Protein AF-A0A1W6MJX1-F1 (afdb_monomer_lite)

Structure (mmCIF, N/CA/C/O backbone):
data_AF-A0A1W6MJX1-F1
#
_entry.id   AF-A0A1W6MJX1-F1
#
loop_
_atom_site.group_PDB
_atom_site.id
_atom_site.type_symbol
_atom_site.label_atom_id
_atom_site.label_alt_id
_atom_site.label_comp_id
_atom_site.label_asym_id
_atom_site.label_entity_id
_atom_site.label_seq_id
_atom_site.pdbx_PDB_ins_code
_atom_site.Cartn_x
_atom_site.Cartn_y
_atom_site.Cartn_z
_atom_site.occupancy
_atom_site.B_iso_or_equiv
_atom_site.auth_seq_id
_atom_site.auth_comp_id
_atom_site.auth_asym_id
_atom_site.auth_atom_id
_atom_site.pdbx_PDB_model_num
ATOM 1 N N . MET A 1 1 ? 2.011 -13.996 -2.462 1.00 62.78 1 MET A N 1
ATOM 2 C CA . MET A 1 1 ? 2.898 -13.056 -3.167 1.00 62.78 1 MET A CA 1
ATOM 3 C C . MET A 1 1 ? 3.874 -12.546 -2.144 1.00 62.78 1 MET A C 1
ATOM 5 O O . MET A 1 1 ? 3.426 -12.078 -1.104 1.00 62.78 1 MET A O 1
ATOM 9 N N . GLU A 1 2 ? 5.158 -12.698 -2.418 1.00 81.56 2 GLU A N 1
ATOM 10 C CA . GLU A 1 2 ? 6.217 -12.112 -1.607 1.00 81.56 2 GLU A CA 1
ATOM 11 C C . GLU A 1 2 ? 6.601 -10.784 -2.264 1.00 81.56 2 GLU A C 1
ATOM 13 O O . GLU A 1 2 ? 6.847 -10.743 -3.464 1.00 81.56 2 GLU A O 1
ATO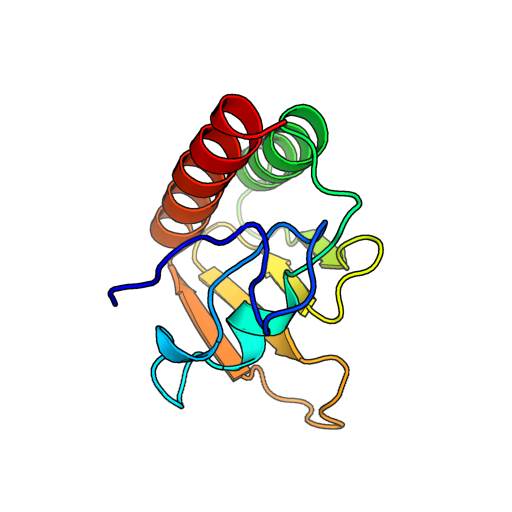M 18 N N . TYR A 1 3 ? 6.576 -9.694 -1.506 1.00 91.56 3 TYR A N 1
ATOM 19 C CA . TYR A 1 3 ? 7.085 -8.389 -1.917 1.00 91.56 3 TYR A CA 1
ATOM 20 C C . TYR A 1 3 ? 8.040 -7.891 -0.833 1.00 91.56 3 TYR A C 1
ATOM 22 O O . TYR A 1 3 ? 7.888 -8.225 0.342 1.00 91.56 3 TYR A O 1
ATOM 30 N N . GLU A 1 4 ? 9.030 -7.091 -1.216 1.00 95.62 4 GLU A N 1
ATOM 31 C CA . GLU A 1 4 ? 10.005 -6.519 -0.285 1.00 95.62 4 GLU A CA 1
ATOM 32 C C . GLU A 1 4 ? 9.836 -4.999 -0.249 1.00 95.62 4 GLU A C 1
ATOM 34 O O . GLU A 1 4 ? 9.918 -4.337 -1.286 1.00 95.62 4 GLU A O 1
ATOM 39 N N . PHE A 1 5 ? 9.622 -4.418 0.932 1.00 96.69 5 PHE A N 1
ATOM 40 C CA . PHE A 1 5 ? 9.643 -2.963 1.071 1.00 96.69 5 PHE A CA 1
ATOM 41 C C . PHE A 1 5 ? 11.069 -2.416 0.988 1.00 96.69 5 PHE A C 1
ATOM 43 O O . PHE A 1 5 ? 12.036 -3.060 1.391 1.00 96.69 5 PHE A O 1
ATOM 50 N N . SER A 1 6 ? 11.216 -1.203 0.461 1.00 95.94 6 SER A N 1
ATOM 51 C CA . SER A 1 6 ? 12.523 -0.593 0.235 1.00 95.94 6 SER A CA 1
ATOM 52 C C . SER A 1 6 ? 12.496 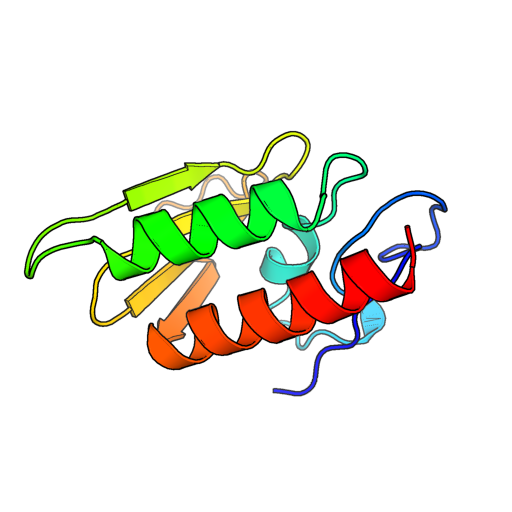0.923 0.422 1.00 95.94 6 SER A C 1
ATOM 54 O O . SER A 1 6 ? 11.502 1.581 0.126 1.00 95.94 6 SER A O 1
ATOM 56 N N . LYS A 1 7 ? 13.636 1.465 0.879 1.00 95.38 7 LYS A N 1
ATOM 57 C CA . LYS A 1 7 ? 13.988 2.902 0.862 1.00 95.38 7 LYS A CA 1
ATOM 58 C C . LYS A 1 7 ? 14.589 3.368 -0.476 1.00 95.38 7 LYS A C 1
ATOM 60 O O . LYS A 1 7 ? 14.999 4.521 -0.623 1.00 95.38 7 LYS A O 1
ATOM 65 N N . LYS A 1 8 ? 14.726 2.419 -1.404 1.00 94.00 8 LYS A N 1
ATOM 66 C CA . LYS A 1 8 ? 15.275 2.569 -2.752 1.00 94.00 8 LYS A CA 1
ATOM 67 C C . LYS A 1 8 ? 14.597 1.600 -3.729 1.00 94.00 8 LYS A C 1
ATOM 69 O O . LYS A 1 8 ? 15.253 0.707 -4.271 1.00 94.00 8 LYS A O 1
ATOM 74 N N . PRO A 1 9 ? 13.272 1.709 -3.923 1.00 89.50 9 PRO A N 1
ATOM 75 C CA . PRO A 1 9 ? 12.474 0.732 -4.659 1.00 89.50 9 PRO A CA 1
ATOM 76 C C . PRO A 1 9 ? 12.947 0.523 -6.109 1.00 89.50 9 PRO A C 1
ATOM 78 O O . PRO A 1 9 ? 12.768 -0.569 -6.638 1.00 89.50 9 PRO A O 1
ATOM 81 N N . TYR A 1 10 ? 13.634 1.509 -6.702 1.00 87.94 10 TYR A N 1
ATOM 82 C CA . TYR A 1 10 ? 14.321 1.406 -8.001 1.00 87.94 10 TYR A CA 1
ATOM 83 C C . TYR A 1 10 ? 15.764 1.937 -7.949 1.00 87.94 10 TYR A C 1
ATOM 85 O O . TYR A 1 10 ? 16.236 2.641 -8.836 1.00 87.94 10 TYR A O 1
ATOM 93 N N . GLY A 1 11 ? 16.461 1.687 -6.837 1.00 84.81 11 GLY A N 1
ATOM 94 C CA . GLY A 1 11 ? 17.843 2.145 -6.641 1.00 84.81 11 GLY A CA 1
ATOM 95 C C . GLY A 1 11 ? 18.005 3.644 -6.357 1.00 84.81 11 GLY A C 1
ATOM 96 O O . GLY A 1 11 ? 19.119 4.077 -6.079 1.00 84.81 11 GLY A O 1
ATOM 97 N N . GLN A 1 12 ? 16.921 4.423 -6.374 1.00 80.19 12 GLN A N 1
ATOM 98 C CA . GLN A 1 12 ? 16.911 5.828 -5.971 1.00 80.19 12 GLN A CA 1
ATOM 99 C C . GLN A 1 12 ? 16.662 5.959 -4.465 1.00 80.19 12 GLN A C 1
ATOM 101 O O . GLN A 1 12 ? 15.606 5.560 -3.981 1.00 80.19 12 GLN A O 1
ATOM 106 N N . ASP A 1 13 ? 17.615 6.541 -3.739 1.00 85.94 13 ASP A N 1
ATOM 107 C CA . ASP A 1 13 ? 17.489 6.779 -2.300 1.00 85.94 13 ASP A CA 1
ATOM 108 C C . ASP A 1 13 ? 16.383 7.795 -1.965 1.00 85.94 13 ASP A C 1
ATOM 110 O O . ASP A 1 13 ? 16.102 8.723 -2.728 1.00 85.94 13 ASP A O 1
ATOM 114 N N . GLY A 1 14 ? 15.791 7.643 -0.777 1.00 85.44 14 GLY A N 1
ATOM 115 C CA . GLY A 1 14 ? 14.815 8.588 -0.224 1.00 85.44 14 GLY A CA 1
ATOM 116 C C . GLY A 1 14 ? 13.368 8.344 -0.658 1.00 85.44 14 GLY A C 1
ATOM 117 O O . GLY A 1 14 ? 12.516 9.195 -0.421 1.00 85.44 14 GLY A O 1
ATOM 118 N N . LEU A 1 15 ? 13.078 7.196 -1.273 1.00 92.62 15 LEU A N 1
ATOM 119 C CA . LEU A 1 15 ? 11.727 6.782 -1.650 1.00 92.62 15 LEU A CA 1
ATOM 120 C C . LEU A 1 15 ? 11.307 5.572 -0.819 1.00 92.62 15 LEU A C 1
ATOM 122 O O . LEU A 1 15 ? 12.009 4.567 -0.808 1.00 92.62 15 LEU A O 1
ATOM 126 N N . PHE A 1 16 ? 10.141 5.626 -0.185 1.00 95.44 16 PHE A N 1
ATOM 127 C CA . PHE A 1 16 ? 9.522 4.443 0.406 1.00 95.44 16 PHE A CA 1
ATOM 128 C C . PHE A 1 16 ? 8.604 3.782 -0.616 1.00 95.44 16 PHE A C 1
ATOM 130 O O . PHE A 1 16 ? 7.843 4.473 -1.288 1.00 95.44 16 PHE A O 1
ATOM 137 N N . GLY A 1 17 ? 8.647 2.458 -0.728 1.00 95.19 17 GLY A N 1
ATOM 138 C CA . GLY A 1 17 ? 7.743 1.702 -1.594 1.00 95.19 17 GLY A CA 1
ATOM 139 C C . GLY A 1 17 ? 8.099 0.224 -1.648 1.00 95.19 17 GLY A C 1
ATOM 140 O O . GLY A 1 17 ? 8.817 -0.280 -0.783 1.00 95.19 17 GLY A O 1
ATOM 141 N N . VAL A 1 18 ? 7.625 -0.461 -2.687 1.00 95.75 18 VAL A N 1
ATOM 142 C CA . VAL A 1 18 ? 7.951 -1.868 -2.950 1.00 95.75 18 VAL A CA 1
ATOM 143 C C . VAL A 1 18 ? 9.133 -1.962 -3.910 1.00 95.75 18 VAL A C 1
ATOM 145 O O . VAL A 1 18 ? 9.203 -1.235 -4.896 1.00 95.75 18 VAL A O 1
ATOM 148 N N . LYS A 1 19 ? 10.088 -2.843 -3.620 1.00 95.12 19 LYS A N 1
ATOM 149 C CA . LYS A 1 19 ? 11.259 -3.104 -4.457 1.00 95.12 19 LYS A CA 1
ATOM 150 C C . LYS A 1 19 ? 10.830 -3.700 -5.794 1.00 95.12 19 LYS A C 1
ATOM 152 O O . LYS A 1 19 ? 10.228 -4.771 -5.817 1.00 95.12 19 LYS A O 1
ATOM 157 N N . TYR A 1 20 ? 11.204 -3.039 -6.887 1.00 92.06 20 TYR A N 1
ATOM 158 C CA . TYR A 1 20 ? 10.821 -3.426 -8.246 1.00 92.06 20 TYR A CA 1
ATOM 159 C C . TYR A 1 20 ? 11.153 -4.895 -8.553 1.00 92.06 20 TYR A C 1
ATOM 161 O O . TYR A 1 20 ? 10.276 -5.666 -8.921 1.00 92.06 20 TYR A O 1
ATOM 169 N N . ASP A 1 21 ? 12.389 -5.318 -8.271 1.00 92.44 21 ASP A N 1
ATOM 170 C CA . ASP A 1 21 ? 12.861 -6.683 -8.556 1.00 92.44 21 ASP A CA 1
ATOM 171 C C . ASP A 1 21 ? 12.233 -7.771 -7.661 1.00 92.44 21 ASP A C 1
ATOM 173 O O . ASP A 1 21 ? 12.497 -8.954 -7.867 1.00 92.44 21 ASP A O 1
ATOM 177 N N . SER A 1 22 ? 11.442 -7.396 -6.647 1.00 93.31 22 SER A N 1
ATOM 178 C CA . SER A 1 22 ? 10.701 -8.358 -5.815 1.00 93.31 22 SER A CA 1
ATOM 179 C C . SER A 1 22 ? 9.322 -8.703 -6.377 1.00 93.31 22 SER A C 1
ATOM 181 O O . SER A 1 22 ? 8.698 -9.648 -5.906 1.00 93.31 22 SER A O 1
ATOM 183 N N . LEU A 1 23 ? 8.834 -7.947 -7.365 1.00 92.75 23 LEU A N 1
ATOM 184 C CA . LEU A 1 23 ? 7.480 -8.093 -7.883 1.00 92.75 23 LEU A CA 1
ATOM 185 C C . LEU A 1 23 ? 7.409 -9.102 -9.027 1.00 92.75 23 LEU A C 1
ATOM 187 O O . LEU A 1 23 ? 8.211 -9.095 -9.962 1.00 92.75 23 LEU A O 1
ATOM 191 N N . GLU A 1 24 ? 6.373 -9.934 -8.993 1.00 92.88 24 GLU A N 1
ATOM 192 C CA . GLU A 1 24 ? 5.950 -10.706 -10.157 1.00 92.88 24 GLU A CA 1
ATOM 193 C C . GLU A 1 24 ? 5.336 -9.774 -11.215 1.00 92.88 24 GLU A C 1
ATOM 195 O O . GLU A 1 24 ? 4.747 -8.739 -10.894 1.00 92.88 24 GLU A O 1
ATOM 200 N N . ALA A 1 25 ? 5.423 -10.164 -12.491 1.00 89.75 25 ALA A N 1
ATOM 201 C CA . ALA A 1 25 ? 4.992 -9.333 -13.619 1.00 89.75 25 ALA A CA 1
ATOM 202 C C . ALA A 1 25 ? 3.532 -8.844 -13.516 1.00 89.75 25 ALA A C 1
ATOM 204 O O . ALA A 1 25 ? 3.240 -7.717 -13.906 1.00 89.75 25 ALA A O 1
ATOM 205 N N . SER A 1 26 ? 2.629 -9.658 -12.960 1.00 90.56 26 SER A N 1
ATOM 206 C CA . SER A 1 26 ? 1.208 -9.321 -12.785 1.00 90.56 26 SER A CA 1
ATOM 207 C C . SER A 1 26 ? 0.935 -8.278 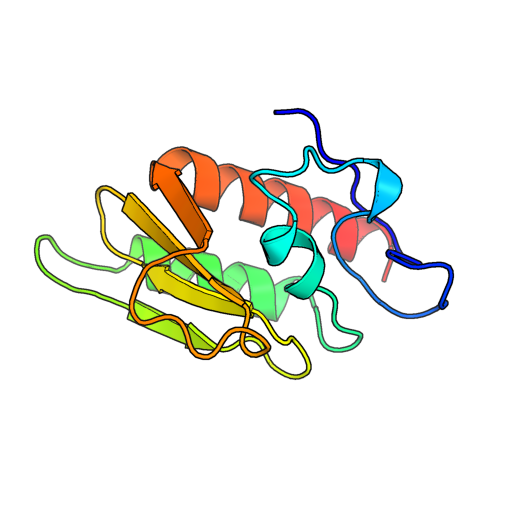-11.699 1.00 90.56 26 SER A C 1
ATOM 209 O O . SER A 1 26 ? -0.191 -7.819 -11.577 1.00 90.56 26 SER A O 1
ATOM 211 N N . PHE A 1 27 ? 1.934 -7.911 -10.894 1.00 92.44 27 PHE A N 1
ATOM 212 C CA . PHE A 1 27 ? 1.790 -6.955 -9.792 1.00 92.44 27 PHE A CA 1
ATOM 213 C C . PHE A 1 27 ? 2.734 -5.763 -9.930 1.00 92.44 27 PHE A C 1
ATOM 215 O O . PHE A 1 27 ? 2.958 -5.032 -8.967 1.00 92.44 27 PHE A O 1
ATOM 222 N N . MET A 1 28 ? 3.278 -5.543 -11.129 1.00 91.75 28 MET A N 1
ATOM 223 C CA . MET A 1 28 ? 4.235 -4.466 -11.385 1.00 91.75 28 MET A CA 1
ATOM 224 C C . MET A 1 28 ? 3.674 -3.082 -11.059 1.00 91.75 28 MET A C 1
ATOM 226 O O . MET A 1 28 ? 4.424 -2.250 -10.560 1.00 91.75 28 MET A O 1
ATOM 230 N N . ALA A 1 29 ? 2.369 -2.843 -11.227 1.00 92.38 29 ALA A N 1
ATOM 231 C CA . ALA A 1 29 ? 1.757 -1.567 -10.849 1.00 92.38 29 ALA A CA 1
ATOM 232 C C . ALA A 1 29 ? 1.920 -1.247 -9.348 1.00 92.38 29 ALA A C 1
ATOM 234 O O . ALA A 1 29 ? 2.017 -0.082 -8.979 1.00 92.38 29 ALA A O 1
ATOM 235 N N . LEU A 1 30 ? 2.070 -2.249 -8.468 1.00 94.19 30 LEU A N 1
ATOM 236 C CA . LEU A 1 30 ? 2.293 -2.017 -7.037 1.00 94.19 30 LEU A CA 1
ATOM 237 C C . LEU A 1 30 ? 3.592 -1.247 -6.759 1.00 94.19 30 LEU A C 1
ATOM 239 O O . LEU A 1 30 ? 3.669 -0.509 -5.778 1.00 94.19 30 LEU A O 1
ATOM 243 N N . PHE A 1 31 ? 4.603 -1.375 -7.625 1.00 93.62 31 PHE A N 1
ATOM 244 C CA . PHE A 1 31 ? 5.831 -0.585 -7.535 1.00 93.62 31 PHE A CA 1
ATOM 245 C C . PHE A 1 31 ? 5.529 0.917 -7.505 1.00 93.62 31 PHE A C 1
ATOM 247 O O . PHE A 1 31 ? 6.207 1.665 -6.800 1.00 93.62 31 PHE A O 1
ATOM 254 N N . GLU A 1 32 ? 4.495 1.366 -8.215 1.00 93.19 32 GLU A N 1
ATOM 255 C CA . GLU A 1 32 ? 4.144 2.778 -8.386 1.00 93.19 32 GLU A CA 1
ATOM 256 C C . GLU A 1 32 ? 3.599 3.448 -7.131 1.00 93.19 32 GLU A C 1
ATOM 258 O O . GLU A 1 32 ? 3.458 4.671 -7.120 1.00 93.19 32 GLU A O 1
ATOM 263 N N . ILE A 1 33 ? 3.369 2.683 -6.056 1.00 94.06 33 ILE A N 1
ATOM 264 C CA . ILE A 1 33 ? 3.111 3.242 -4.729 1.00 94.06 33 ILE A CA 1
ATOM 265 C C . ILE A 1 33 ? 4.305 4.055 -4.219 1.00 94.06 33 ILE A C 1
ATOM 267 O O . ILE A 1 33 ? 4.154 4.830 -3.280 1.00 94.06 33 ILE A O 1
ATOM 271 N N . ASN A 1 34 ? 5.500 3.874 -4.794 1.00 94.12 34 ASN A N 1
ATOM 272 C CA . ASN A 1 34 ? 6.710 4.519 -4.311 1.00 94.12 34 ASN A CA 1
ATOM 273 C C . ASN A 1 34 ? 6.571 6.050 -4.218 1.00 94.12 34 ASN A C 1
ATOM 275 O O . ASN A 1 34 ? 6.104 6.707 -5.143 1.00 94.12 34 ASN A O 1
ATOM 279 N N . SER A 1 35 ? 6.966 6.618 -3.076 1.00 93.81 35 SER A N 1
ATOM 280 C CA . SER A 1 35 ? 6.951 8.064 -2.837 1.00 93.81 35 SER A CA 1
ATOM 281 C C . SER A 1 35 ? 7.881 8.437 -1.679 1.00 93.81 35 SER A C 1
ATOM 283 O O . SER A 1 35 ? 8.055 7.683 -0.720 1.00 93.81 35 SER A O 1
ATOM 285 N N . HIS A 1 36 ? 8.469 9.632 -1.744 1.00 93.50 36 HIS A N 1
ATOM 286 C CA . HIS A 1 36 ? 9.214 10.236 -0.629 1.00 93.50 36 HIS A CA 1
ATOM 287 C C . HIS A 1 36 ? 8.276 10.872 0.408 1.00 93.50 36 HIS A C 1
ATOM 289 O O . HIS A 1 36 ? 8.715 11.290 1.475 1.00 93.50 36 HIS A O 1
ATOM 295 N N . LEU A 1 37 ? 6.983 10.980 0.086 1.00 94.38 37 LEU A N 1
ATOM 296 C CA . LEU A 1 37 ? 5.982 11.642 0.916 1.00 94.38 37 LEU A CA 1
ATOM 297 C C . LEU A 1 37 ? 5.282 10.693 1.885 1.00 94.38 37 LEU A C 1
ATOM 299 O O . LEU A 1 37 ? 4.386 11.144 2.600 1.00 94.38 37 LEU A O 1
ATOM 303 N N . TRP A 1 38 ? 5.644 9.410 1.904 1.00 94.75 38 TRP A N 1
ATOM 304 C CA . TRP A 1 38 ? 5.078 8.461 2.850 1.00 94.75 38 TRP A CA 1
ATOM 305 C C . TRP A 1 38 ? 5.508 8.767 4.278 1.00 94.75 38 TRP A C 1
ATOM 307 O O . TRP A 1 38 ? 6.682 8.975 4.578 1.00 94.75 38 TRP A O 1
ATOM 317 N N . THR A 1 39 ? 4.520 8.756 5.165 1.00 95.88 39 THR A N 1
ATOM 318 C CA . THR A 1 39 ? 4.689 8.826 6.613 1.00 95.88 39 THR A CA 1
ATOM 319 C C . THR A 1 39 ? 3.763 7.802 7.251 1.00 95.88 39 THR A C 1
ATOM 321 O O . THR A 1 39 ? 2.733 7.448 6.666 1.00 95.88 39 THR A O 1
ATOM 324 N N . ALA A 1 40 ? 4.087 7.355 8.465 1.00 97.19 40 ALA A N 1
ATOM 325 C CA . ALA A 1 40 ? 3.214 6.449 9.209 1.00 97.19 40 ALA A CA 1
ATOM 326 C C . ALA A 1 40 ? 1.790 7.020 9.371 1.00 97.19 40 ALA A C 1
ATOM 328 O O . ALA A 1 40 ? 0.810 6.293 9.232 1.00 97.19 40 ALA A O 1
ATOM 329 N N . GLU A 1 41 ? 1.672 8.336 9.579 1.00 97.12 41 GLU A N 1
ATOM 330 C CA . GLU A 1 41 ? 0.390 9.043 9.702 1.00 97.12 41 GLU A CA 1
ATOM 331 C C . GLU A 1 41 ? -0.437 9.001 8.413 1.00 97.12 41 GLU A C 1
ATOM 333 O O . GLU A 1 41 ? -1.639 8.745 8.458 1.00 97.12 41 GLU A O 1
ATOM 338 N N . LYS A 1 42 ? 0.188 9.215 7.247 1.00 96.38 42 LYS A N 1
ATOM 339 C CA . LYS A 1 42 ? -0.517 9.143 5.958 1.00 96.38 42 LYS A CA 1
ATOM 340 C C . LYS A 1 42 ? -1.002 7.733 5.653 1.00 96.38 42 LYS A C 1
ATOM 342 O O . LYS A 1 42 ? -2.107 7.573 5.138 1.00 96.38 42 LYS A O 1
ATOM 347 N N . ILE A 1 43 ? -0.194 6.726 5.982 1.00 97.38 43 ILE A N 1
ATOM 348 C CA . ILE A 1 43 ? -0.581 5.325 5.801 1.00 97.38 43 ILE A CA 1
ATOM 349 C C . ILE A 1 43 ? -1.723 4.976 6.761 1.00 97.38 43 ILE A C 1
ATOM 351 O O . ILE A 1 43 ? -2.708 4.382 6.335 1.00 97.38 43 ILE A O 1
ATOM 355 N N . GLN A 1 44 ? -1.657 5.421 8.021 1.00 98.31 44 GLN A N 1
ATOM 356 C CA . GLN A 1 44 ? -2.751 5.229 8.975 1.00 98.31 44 GLN A CA 1
ATOM 357 C C . GLN A 1 44 ? -4.046 5.899 8.505 1.00 98.31 44 GLN A C 1
ATOM 359 O O . GLN A 1 44 ? -5.097 5.277 8.568 1.00 98.31 44 GLN A O 1
ATOM 364 N N . LEU A 1 45 ? -3.982 7.118 7.963 1.00 97.38 45 LEU A N 1
ATOM 365 C CA . LEU A 1 45 ? -5.161 7.791 7.416 1.00 97.38 45 LEU A CA 1
ATOM 366 C C . LEU A 1 45 ? -5.787 7.006 6.252 1.00 97.38 45 LEU A C 1
ATOM 368 O O . LEU A 1 45 ? -7.011 6.964 6.130 1.00 97.38 45 LEU A O 1
ATOM 372 N N . LEU A 1 46 ? -4.967 6.394 5.393 1.00 97.06 46 LEU A N 1
ATOM 373 C CA . LEU A 1 46 ? -5.446 5.523 4.319 1.00 97.06 46 LEU A CA 1
ATOM 374 C C . LEU A 1 46 ? -6.130 4.268 4.885 1.00 97.06 46 LEU A C 1
ATOM 376 O O . LEU A 1 46 ? -7.229 3.936 4.438 1.00 97.06 46 LEU A O 1
ATOM 380 N N . ILE A 1 47 ? -5.537 3.625 5.896 1.00 98.25 47 ILE A N 1
ATOM 381 C CA . ILE A 1 47 ? -6.145 2.491 6.611 1.00 98.25 47 ILE A CA 1
ATOM 382 C C . ILE A 1 47 ? -7.489 2.905 7.222 1.00 98.25 47 ILE A C 1
ATOM 384 O O . ILE A 1 47 ? -8.504 2.271 6.948 1.00 98.25 47 ILE A O 1
ATOM 388 N N . ASP A 1 48 ? -7.521 3.992 7.993 1.00 98.25 48 ASP A N 1
ATOM 389 C CA . ASP A 1 48 ? -8.713 4.450 8.712 1.00 98.25 48 ASP A CA 1
ATOM 390 C C . ASP A 1 48 ? -9.861 4.769 7.752 1.00 98.25 48 ASP A C 1
ATOM 392 O O . ASP A 1 48 ? -10.994 4.341 7.974 1.00 98.25 48 ASP A O 1
ATOM 396 N N . LYS A 1 49 ? -9.571 5.471 6.648 1.00 97.12 49 LYS A N 1
ATOM 397 C CA . LYS A 1 49 ? -10.567 5.757 5.608 1.00 97.12 49 LYS A CA 1
ATOM 398 C C . LYS A 1 49 ? -11.116 4.476 4.990 1.00 97.12 49 LYS A C 1
ATOM 400 O O . LYS A 1 49 ? -12.333 4.321 4.922 1.00 97.12 49 LYS A O 1
ATOM 405 N N . SER A 1 50 ? -10.238 3.548 4.620 1.00 97.06 50 SER A N 1
ATOM 406 C CA . SER A 1 50 ? -10.616 2.255 4.036 1.00 97.06 50 SER A CA 1
ATOM 407 C C . SER A 1 50 ? -11.478 1.434 5.006 1.00 97.06 50 SER A C 1
ATOM 409 O O . SER A 1 50 ? -12.502 0.859 4.638 1.00 97.06 50 SER A O 1
ATOM 411 N N . LEU A 1 51 ? -11.119 1.416 6.292 1.00 96.94 51 LEU A N 1
ATOM 412 C CA . LEU A 1 51 ? -11.886 0.726 7.328 1.00 96.94 51 LEU A CA 1
ATOM 413 C C . LEU A 1 51 ? -13.228 1.406 7.631 1.00 96.94 51 LEU A C 1
ATOM 415 O O . LEU A 1 51 ? -14.172 0.704 7.996 1.00 96.94 51 LEU A O 1
ATOM 419 N N . SER A 1 52 ? -13.336 2.723 7.441 1.00 96.69 52 SER A N 1
ATOM 420 C CA . SER A 1 52 ? -14.565 3.491 7.680 1.00 96.69 52 SER A CA 1
ATOM 421 C C . SER A 1 52 ? -15.640 3.349 6.599 1.00 96.69 52 SER A C 1
ATOM 423 O O . SER A 1 52 ? -16.783 3.733 6.856 1.00 96.69 52 SER A O 1
ATOM 425 N N . LEU A 1 53 ? -15.292 2.791 5.433 1.00 96.06 53 LEU A N 1
ATOM 426 C CA . LEU A 1 53 ? -16.237 2.533 4.347 1.00 96.06 53 LEU A CA 1
ATOM 427 C C . LEU A 1 53 ? -17.419 1.689 4.830 1.00 96.06 53 LEU A C 1
ATOM 429 O O . LEU A 1 53 ? -17.259 0.740 5.605 1.00 96.06 53 LEU A O 1
ATOM 433 N N . LYS A 1 54 ? -18.617 2.016 4.358 1.00 93.00 54 LYS A N 1
ATOM 434 C CA . LYS A 1 54 ? -19.796 1.157 4.509 1.00 93.00 54 LYS A CA 1
ATOM 435 C C . LYS A 1 54 ? -19.910 0.201 3.323 1.00 93.00 54 LYS A C 1
ATOM 437 O O . LYS A 1 54 ? -19.219 0.348 2.320 1.00 93.00 54 LYS A O 1
ATOM 442 N N . ASN A 1 55 ? -20.796 -0.786 3.446 1.00 84.38 55 ASN A N 1
ATOM 443 C CA . ASN A 1 55 ? -21.153 -1.638 2.313 1.00 84.38 55 ASN A CA 1
ATOM 444 C C . ASN A 1 55 ? -21.667 -0.749 1.166 1.00 84.38 55 ASN A C 1
ATOM 446 O O . ASN A 1 55 ? -22.463 0.155 1.424 1.00 84.38 55 ASN A O 1
ATOM 450 N N . ASP A 1 56 ? -21.192 -1.014 -0.051 1.00 86.94 56 ASP A N 1
ATOM 451 C CA . ASP A 1 56 ? -21.478 -0.271 -1.291 1.00 86.94 56 ASP A CA 1
ATOM 452 C C . ASP A 1 56 ? -20.833 1.130 -1.405 1.00 86.94 56 ASP A C 1
ATOM 454 O O . ASP A 1 56 ? -21.122 1.859 -2.352 1.00 86.94 56 ASP A O 1
ATOM 458 N N . GLU A 1 57 ? -19.962 1.528 -0.467 1.00 94.31 57 GLU A N 1
ATOM 459 C CA . GLU A 1 57 ? -19.137 2.735 -0.608 1.00 94.31 57 GLU A CA 1
ATOM 460 C C . GLU A 1 57 ? -17.763 2.400 -1.203 1.00 94.31 57 GLU A C 1
ATOM 462 O O . GLU A 1 57 ? -17.122 1.420 -0.818 1.00 94.31 57 GLU A O 1
ATOM 467 N N . GLU A 1 58 ? -17.288 3.281 -2.081 1.00 95.69 58 GLU A N 1
ATOM 468 C CA . GLU A 1 58 ? -15.955 3.228 -2.676 1.00 95.69 58 GLU A CA 1
ATOM 469 C C . GLU A 1 58 ? -15.121 4.435 -2.230 1.00 95.69 58 GLU A C 1
ATOM 471 O O . GLU A 1 58 ? -15.626 5.548 -2.045 1.00 95.69 58 GLU A O 1
ATOM 476 N N . TYR A 1 59 ? -13.817 4.221 -2.080 1.00 96.12 59 TYR A N 1
ATOM 477 C CA . TYR A 1 59 ? -12.830 5.270 -1.874 1.00 96.12 59 TYR A CA 1
ATOM 478 C C . TYR A 1 59 ? -11.789 5.245 -2.986 1.00 96.12 59 TYR A C 1
ATOM 480 O O . TYR A 1 59 ? -10.975 4.329 -3.087 1.00 96.12 59 TYR A O 1
ATOM 488 N N . GLU A 1 60 ? -11.783 6.307 -3.783 1.00 95.38 60 GLU A N 1
ATOM 489 C CA . GLU A 1 60 ? -10.723 6.566 -4.744 1.00 95.38 60 GLU A CA 1
ATOM 490 C C . GLU A 1 60 ? -9.513 7.187 -4.043 1.00 95.38 60 GLU A C 1
ATOM 492 O O . GLU A 1 60 ? -9.590 8.260 -3.430 1.00 95.38 60 GLU A O 1
ATOM 497 N N . TYR A 1 61 ? -8.366 6.527 -4.165 1.00 93.88 61 TYR A N 1
ATOM 498 C CA . TYR A 1 61 ? -7.103 7.015 -3.646 1.00 93.88 61 TYR A CA 1
ATOM 499 C C . TYR A 1 61 ? -6.083 7.196 -4.762 1.00 93.88 61 TYR A C 1
ATOM 501 O O . TYR A 1 61 ? -5.738 6.263 -5.483 1.00 93.88 61 TYR A O 1
ATOM 509 N N . LYS A 1 62 ? -5.523 8.402 -4.837 1.00 89.69 62 LYS A N 1
ATOM 510 C CA . LYS A 1 62 ? -4.349 8.710 -5.650 1.00 89.69 62 LYS A CA 1
ATOM 511 C C . LYS A 1 62 ? -3.226 9.134 -4.716 1.00 89.69 62 LYS A C 1
ATOM 513 O O . LYS A 1 62 ? -3.360 10.143 -4.025 1.00 89.69 62 LYS A O 1
ATOM 518 N N . GLY A 1 63 ? -2.150 8.353 -4.654 1.00 80.12 63 GLY A N 1
ATOM 519 C CA . GLY A 1 63 ? -1.079 8.621 -3.698 1.00 80.12 63 GLY A CA 1
ATOM 520 C C . GLY A 1 63 ? -0.270 9.862 -4.064 1.00 80.12 63 GLY A C 1
ATOM 521 O O . GLY A 1 63 ? 0.138 10.035 -5.213 1.00 80.12 63 GLY A O 1
ATOM 522 N N . ASP A 1 64 ? -0.012 10.721 -3.076 1.00 79.31 64 ASP A N 1
ATOM 523 C CA . ASP A 1 64 ? 0.790 11.932 -3.261 1.00 79.31 64 ASP A CA 1
ATOM 524 C C . ASP A 1 64 ? 2.208 11.580 -3.733 1.00 79.31 64 ASP A C 1
ATOM 526 O O . ASP A 1 64 ? 2.978 10.924 -3.022 1.00 79.31 64 ASP A O 1
ATOM 530 N N . GLY A 1 65 ? 2.580 12.056 -4.923 1.00 80.19 65 GLY A N 1
ATOM 531 C CA . GLY A 1 65 ? 3.891 11.772 -5.516 1.00 80.19 65 GLY A CA 1
ATOM 532 C C . GLY A 1 65 ? 4.083 10.312 -5.940 1.00 80.19 65 GLY A C 1
ATOM 533 O O . GLY A 1 65 ? 5.205 9.939 -6.263 1.00 80.19 65 GLY A O 1
ATOM 534 N N . SER A 1 66 ? 3.010 9.519 -5.932 1.00 86.75 66 SER A N 1
ATOM 535 C CA . SER A 1 66 ? 2.959 8.158 -6.459 1.00 86.75 66 SER A CA 1
ATOM 536 C C . SER A 1 66 ? 2.215 8.157 -7.796 1.00 86.75 66 SER A C 1
ATOM 538 O O . SER A 1 66 ? 1.373 9.023 -8.046 1.00 86.75 66 SER A O 1
ATOM 540 N N . ASN A 1 67 ? 2.489 7.158 -8.625 1.00 89.56 67 ASN A N 1
ATOM 541 C CA . ASN A 1 67 ? 1.775 6.945 -9.885 1.00 89.56 67 ASN A CA 1
ATOM 542 C C . ASN A 1 67 ? 0.692 5.865 -9.761 1.00 89.56 67 ASN A C 1
ATOM 544 O O . ASN A 1 67 ? 0.034 5.545 -10.745 1.00 89.56 67 ASN A O 1
ATOM 548 N N . LEU A 1 68 ? 0.463 5.368 -8.543 1.00 92.56 68 LEU A N 1
ATOM 549 C CA . LEU A 1 68 ? -0.571 4.394 -8.248 1.00 92.56 68 LEU A CA 1
ATOM 550 C C . LEU A 1 68 ? -1.907 5.079 -7.942 1.00 92.56 68 LEU A C 1
ATOM 552 O O . LEU A 1 68 ? -2.012 5.940 -7.059 1.00 92.56 68 LEU A O 1
ATOM 556 N N . PHE A 1 69 ? -2.936 4.645 -8.656 1.00 93.19 69 PHE A N 1
ATOM 557 C CA . PHE A 1 69 ? -4.331 4.923 -8.359 1.00 93.19 69 PHE A CA 1
ATOM 558 C C . PHE A 1 69 ? -5.006 3.647 -7.848 1.00 93.19 69 PHE A C 1
ATOM 560 O O . PHE A 1 69 ? -4.709 2.548 -8.316 1.00 93.19 69 PHE A O 1
ATOM 567 N N . MET A 1 70 ? -5.885 3.788 -6.859 1.00 95.25 70 MET A N 1
ATOM 568 C CA . MET A 1 70 ? -6.633 2.680 -6.276 1.00 95.25 70 MET A CA 1
ATOM 569 C C . MET A 1 70 ? -8.106 3.039 -6.140 1.00 95.25 70 MET A C 1
ATOM 571 O O . MET A 1 70 ? -8.432 4.145 -5.704 1.00 95.25 70 MET A O 1
ATOM 575 N N . ILE A 1 71 ? -8.974 2.077 -6.432 1.00 96.19 71 ILE A N 1
ATOM 576 C CA . ILE A 1 71 ? -10.382 2.102 -6.032 1.00 96.19 71 ILE A CA 1
ATOM 577 C C . ILE A 1 71 ? -10.537 1.060 -4.931 1.00 96.19 71 ILE A C 1
ATOM 579 O O . ILE A 1 71 ? -10.173 -0.099 -5.122 1.00 96.19 71 ILE A O 1
ATOM 583 N N . ILE A 1 72 ? -10.995 1.489 -3.759 1.00 97.31 72 ILE A N 1
ATOM 584 C CA . ILE A 1 72 ? -11.064 0.666 -2.551 1.00 97.31 72 ILE A CA 1
ATOM 585 C C . ILE A 1 72 ? -12.531 0.504 -2.166 1.00 97.31 72 ILE A C 1
ATOM 587 O O . ILE A 1 72 ? -13.179 1.497 -1.838 1.00 97.31 72 ILE A O 1
ATOM 591 N N . ASP A 1 73 ? -13.022 -0.730 -2.129 1.00 95.88 73 ASP A N 1
ATOM 592 C CA . ASP A 1 73 ? -14.300 -1.083 -1.511 1.00 95.88 73 ASP A CA 1
ATOM 593 C C . ASP A 1 73 ? -14.099 -2.134 -0.405 1.00 95.88 73 ASP A C 1
ATOM 595 O O . ASP A 1 73 ? -12.975 -2.503 -0.067 1.00 95.88 73 ASP A O 1
ATOM 599 N N . LYS A 1 74 ? -15.184 -2.584 0.236 1.00 94.38 74 LYS A N 1
ATOM 600 C CA . LYS A 1 74 ? -15.110 -3.514 1.378 1.00 94.38 74 LYS A CA 1
ATOM 601 C C . LYS A 1 74 ? -14.743 -4.957 1.037 1.00 94.38 74 LYS A C 1
ATOM 603 O O . LYS A 1 74 ? -14.387 -5.706 1.946 1.00 94.38 74 LYS A O 1
ATOM 608 N N . ASN A 1 75 ? -14.847 -5.349 -0.220 1.00 95.12 75 ASN A N 1
ATOM 609 C CA . ASN A 1 75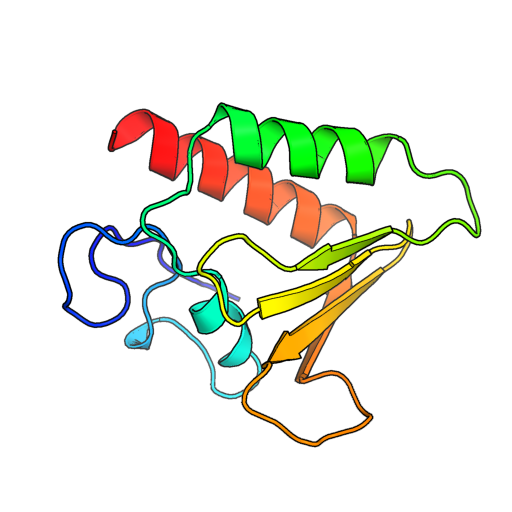 ? -14.531 -6.684 -0.701 1.00 95.12 75 ASN A CA 1
ATOM 610 C C . ASN A 1 75 ? -13.163 -6.692 -1.381 1.00 95.12 75 ASN A C 1
ATOM 612 O O . ASN A 1 75 ? -12.337 -7.568 -1.107 1.00 95.12 75 ASN A O 1
ATOM 616 N N . GLU A 1 76 ? -12.923 -5.711 -2.247 1.00 97.00 76 GLU A N 1
ATOM 617 C CA . GLU A 1 76 ? -11.816 -5.704 -3.190 1.00 97.00 76 GLU A CA 1
ATOM 618 C C . GLU A 1 76 ? -11.175 -4.320 -3.324 1.00 97.00 76 GLU A C 1
ATOM 620 O O . GLU A 1 76 ? -11.745 -3.274 -3.008 1.00 97.00 76 GLU A O 1
ATOM 625 N N . VAL A 1 77 ? -9.922 -4.335 -3.768 1.00 97.44 77 VAL A N 1
ATOM 626 C CA . VAL A 1 77 ? -9.147 -3.143 -4.087 1.00 97.44 77 VAL A CA 1
ATOM 627 C C . VAL A 1 77 ? -8.565 -3.312 -5.474 1.00 97.44 77 VAL A C 1
ATOM 629 O O . VAL A 1 77 ? -7.833 -4.271 -5.732 1.00 97.44 77 VAL A O 1
ATOM 632 N N . PHE A 1 78 ? -8.885 -2.365 -6.344 1.00 96.38 78 PHE A N 1
ATOM 633 C CA . PHE A 1 78 ? -8.490 -2.328 -7.744 1.00 96.38 78 PHE A CA 1
ATOM 634 C C . PHE A 1 78 ? -7.304 -1.383 -7.894 1.00 96.38 78 PHE A C 1
ATOM 636 O O . PHE A 1 78 ? -7.369 -0.237 -7.446 1.00 96.38 78 PHE A O 1
ATOM 643 N N . PHE A 1 79 ? -6.221 -1.856 -8.504 1.00 95.12 79 PHE A N 1
ATOM 644 C CA . PHE A 1 79 ? -4.970 -1.115 -8.639 1.00 95.12 79 PHE A CA 1
ATOM 645 C C . PHE A 1 79 ? -4.744 -0.722 -10.093 1.00 95.12 79 PHE A C 1
ATOM 647 O O . PHE A 1 79 ? -4.821 -1.567 -10.980 1.00 95.12 79 PHE A O 1
ATOM 654 N N . TYR A 1 80 ? -4.403 0.544 -10.316 1.00 93.81 80 TYR A N 1
ATOM 655 C CA . TYR A 1 80 ? -4.185 1.110 -11.641 1.00 93.81 80 TYR A CA 1
ATOM 656 C C . TYR A 1 80 ? -2.876 1.896 -11.672 1.00 93.81 80 TYR A C 1
ATOM 658 O O . TYR A 1 80 ? -2.655 2.813 -10.873 1.00 93.81 80 TYR A O 1
ATOM 666 N N . SER A 1 81 ? -2.027 1.569 -12.636 1.00 89.94 81 SER A N 1
ATOM 667 C CA . SER A 1 81 ? -0.895 2.384 -13.043 1.00 89.94 81 SER A CA 1
ATOM 668 C C . SER A 1 81 ? -1.386 3.614 -13.795 1.00 89.94 81 SER A C 1
ATOM 670 O O . SER A 1 81 ? -2.094 3.512 -14.798 1.00 89.94 81 SER A O 1
ATOM 672 N N . SER A 1 82 ? -0.942 4.795 -13.375 1.00 80.88 82 SER A N 1
ATOM 673 C CA . SER A 1 82 ? -1.227 6.040 -14.106 1.00 80.88 82 SER A CA 1
ATOM 674 C C . SER A 1 82 ? -0.410 6.210 -15.394 1.00 80.88 82 SER A C 1
ATOM 676 O O . SER A 1 82 ? -0.603 7.193 -16.109 1.00 80.88 82 SER A O 1
ATOM 678 N N . TYR A 1 83 ? 0.488 5.271 -15.707 1.00 76.75 83 TYR A N 1
ATOM 679 C CA . TYR A 1 83 ? 1.203 5.220 -16.985 1.00 76.75 83 TYR A CA 1
ATOM 680 C C . TYR A 1 83 ? 0.468 4.418 -18.058 1.00 76.75 83 TYR A C 1
ATOM 682 O O . TYR A 1 83 ? 0.901 4.411 -19.213 1.00 76.75 83 TYR A O 1
ATOM 690 N N . SER A 1 84 ? -0.605 3.719 -17.692 1.00 69.19 84 SER A N 1
ATOM 691 C CA . SER A 1 84 ? -1.380 2.913 -18.620 1.00 69.19 84 SER A CA 1
ATOM 692 C C . SER A 1 84 ? -2.673 3.649 -18.983 1.00 69.19 84 SER A C 1
ATOM 694 O O . SER A 1 84 ? -3.467 3.984 -18.112 1.00 69.19 84 SER A O 1
ATOM 696 N N . ASP A 1 85 ? -2.906 3.874 -20.279 1.00 67.88 85 ASP A N 1
ATOM 697 C CA . ASP A 1 85 ? -4.177 4.407 -20.804 1.00 67.88 85 ASP A CA 1
ATOM 698 C C . ASP A 1 85 ? -5.292 3.334 -20.819 1.00 67.88 85 ASP A C 1
ATOM 700 O O . ASP A 1 85 ? -6.225 3.400 -21.620 1.00 67.88 85 ASP A O 1
ATOM 704 N N . LYS A 1 86 ? -5.162 2.275 -20.011 1.00 74.94 86 LYS A N 1
ATOM 705 C CA . LYS A 1 86 ? -6.123 1.171 -19.989 1.00 74.94 86 LYS A CA 1
ATOM 706 C C . LYS A 1 86 ? -7.329 1.544 -19.135 1.00 74.94 86 LYS A C 1
ATOM 708 O O . LYS A 1 86 ? -7.196 2.196 -18.106 1.00 74.94 86 LYS A O 1
ATOM 713 N N . GLU A 1 87 ? -8.499 1.084 -19.568 1.00 74.94 87 GLU A N 1
ATOM 714 C CA . GLU A 1 87 ? -9.748 1.203 -18.804 1.00 74.94 87 GLU A CA 1
ATOM 715 C C . GLU A 1 87 ? -9.870 0.127 -17.710 1.00 74.94 87 GLU A C 1
ATOM 717 O O . GLU A 1 87 ? -10.693 0.266 -16.812 1.00 74.94 87 GLU A O 1
ATOM 722 N N . GLU A 1 88 ? -9.053 -0.928 -17.782 1.00 86.44 88 GLU A N 1
ATOM 723 C CA . GLU A 1 88 ? -9.048 -2.063 -16.852 1.00 86.44 88 GLU A CA 1
ATOM 724 C C . GLU A 1 88 ? -7.947 -1.916 -15.796 1.00 86.44 88 GLU A C 1
ATOM 726 O O . GLU A 1 88 ? -6.880 -1.349 -16.058 1.00 86.44 88 GLU A O 1
ATOM 731 N N . GLU A 1 89 ? -8.198 -2.467 -14.612 1.00 91.81 89 GLU A N 1
ATOM 732 C CA . GLU A 1 89 ? -7.230 -2.549 -13.527 1.00 91.81 89 GLU A CA 1
ATOM 733 C C . GLU A 1 89 ? -6.023 -3.424 -13.885 1.00 91.81 89 GLU A C 1
ATOM 735 O O . GLU A 1 89 ? -6.127 -4.427 -14.593 1.00 91.81 89 GLU A O 1
ATOM 740 N N . ASP A 1 90 ? -4.849 -3.077 -13.358 1.00 94.19 90 ASP A N 1
ATOM 741 C CA . ASP A 1 90 ? -3.656 -3.908 -13.515 1.00 94.19 90 ASP A CA 1
ATOM 742 C C . ASP A 1 90 ? -3.758 -5.185 -12.672 1.00 94.19 90 ASP A C 1
ATOM 744 O O . ASP A 1 90 ? -3.288 -6.246 -13.091 1.00 94.19 90 ASP A O 1
ATOM 748 N N . PHE A 1 91 ? -4.358 -5.089 -11.479 1.00 94.81 91 PHE A N 1
ATOM 749 C CA . PHE A 1 91 ? -4.708 -6.234 -10.641 1.00 94.81 91 PHE A CA 1
ATOM 750 C C . PHE A 1 91 ? -5.716 -5.867 -9.541 1.00 94.81 91 PHE A C 1
ATOM 752 O O . PHE A 1 91 ? -5.888 -4.702 -9.182 1.00 94.81 91 PHE A O 1
ATOM 759 N N . ILE A 1 92 ? -6.313 -6.902 -8.944 1.00 96.75 92 ILE A N 1
ATOM 760 C CA . ILE A 1 92 ? -7.248 -6.805 -7.818 1.00 96.75 92 ILE A CA 1
ATOM 761 C C . ILE A 1 92 ? -6.668 -7.541 -6.611 1.00 96.75 92 ILE A C 1
ATOM 763 O O . ILE A 1 92 ? -6.129 -8.645 -6.756 1.00 96.75 92 ILE A O 1
ATOM 767 N N . TRP A 1 93 ? -6.803 -6.974 -5.410 1.00 97.12 93 TRP A N 1
ATOM 768 C CA . TRP A 1 93 ? -6.604 -7.703 -4.153 1.00 97.12 93 TRP A CA 1
ATOM 769 C C . TRP A 1 93 ? -7.867 -7.747 -3.291 1.00 97.12 93 TRP A C 1
ATOM 771 O O . TRP A 1 93 ? -8.623 -6.782 -3.277 1.00 97.12 93 TRP A O 1
ATOM 781 N N . PRO A 1 94 ? -8.035 -8.805 -2.473 1.00 97.56 94 PRO A N 1
ATOM 782 C CA . PRO A 1 94 ? -9.001 -8.786 -1.381 1.00 97.56 94 PRO A CA 1
ATOM 783 C C . PRO A 1 94 ? -8.711 -7.647 -0.396 1.00 97.56 94 PRO A C 1
ATOM 785 O O . PRO A 1 94 ? -7.544 -7.401 -0.066 1.00 97.56 94 PRO A O 1
ATOM 788 N N . PHE A 1 95 ? -9.759 -7.017 0.133 1.00 97.19 95 PHE A N 1
ATOM 789 C CA . PHE A 1 95 ? -9.653 -5.889 1.064 1.00 97.19 95 PHE A CA 1
ATOM 790 C C . PHE A 1 95 ? -8.752 -6.183 2.275 1.00 97.19 95 PHE A C 1
ATOM 792 O O . PHE A 1 95 ? -7.836 -5.416 2.568 1.00 97.19 95 PHE A O 1
ATOM 799 N N . ASP A 1 96 ? -8.920 -7.336 2.928 1.00 97.62 96 ASP A N 1
ATOM 800 C CA . ASP A 1 96 ? -8.112 -7.707 4.101 1.00 97.62 96 ASP A CA 1
ATOM 801 C C . ASP A 1 96 ? -6.615 -7.811 3.774 1.00 97.62 96 ASP A C 1
ATOM 803 O O . ASP A 1 96 ? -5.759 -7.430 4.573 1.00 97.62 96 ASP A O 1
ATOM 807 N N . LYS A 1 97 ? -6.283 -8.280 2.565 1.00 97.19 97 LYS A N 1
ATOM 808 C CA . LYS A 1 97 ? -4.896 -8.349 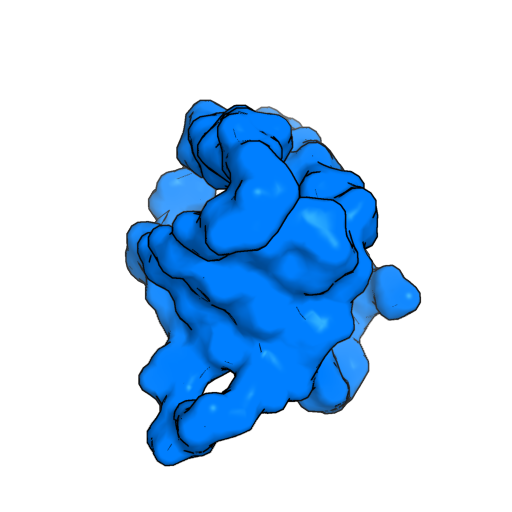2.096 1.00 97.19 97 LYS A CA 1
ATOM 809 C C . LYS A 1 97 ? -4.316 -6.951 1.890 1.00 97.19 97 LYS A C 1
ATOM 811 O O . LYS A 1 97 ? -3.156 -6.724 2.222 1.00 97.19 97 LYS A O 1
ATOM 816 N N . PHE A 1 98 ? -5.106 -6.027 1.350 1.00 97.44 98 PHE A N 1
ATOM 817 C CA . PHE A 1 98 ? -4.701 -4.632 1.207 1.00 97.44 98 PHE A CA 1
ATOM 818 C C . PHE A 1 98 ? -4.469 -3.961 2.566 1.00 97.44 98 PHE A C 1
ATOM 820 O O . PHE A 1 98 ? -3.445 -3.305 2.749 1.00 97.44 98 PHE A O 1
ATOM 827 N N . ILE A 1 99 ? -5.358 -4.173 3.541 1.00 98.12 99 ILE A N 1
ATOM 828 C CA . ILE A 1 99 ? -5.172 -3.636 4.895 1.00 98.12 99 ILE A CA 1
ATOM 829 C C . ILE A 1 99 ? -3.898 -4.194 5.533 1.00 98.12 99 ILE A C 1
ATOM 831 O O . ILE A 1 99 ? -3.092 -3.410 6.032 1.00 98.12 99 ILE A O 1
ATOM 835 N N . GLN A 1 100 ? -3.658 -5.506 5.444 1.00 98.19 100 GLN A N 1
ATOM 836 C CA . GLN A 1 100 ? -2.421 -6.103 5.955 1.00 98.19 100 GLN A CA 1
ATOM 837 C C . GLN A 1 100 ? -1.179 -5.498 5.288 1.00 98.19 100 GLN A C 1
ATOM 839 O O . GLN A 1 100 ? -0.232 -5.122 5.974 1.00 98.19 100 GLN A O 1
ATOM 844 N N . PHE A 1 101 ? -1.202 -5.334 3.961 1.00 97.62 101 PHE A N 1
ATOM 845 C CA . PHE A 1 101 ? -0.123 -4.674 3.227 1.00 97.62 101 PHE A CA 1
ATOM 846 C C . PHE A 1 101 ? 0.159 -3.264 3.764 1.00 97.62 101 PHE A C 1
ATOM 848 O O . PHE A 1 101 ? 1.322 -2.909 3.960 1.00 97.62 101 PHE A O 1
ATOM 855 N N . LEU A 1 102 ? -0.879 -2.462 4.024 1.00 97.81 102 LEU A N 1
ATOM 856 C CA . LEU A 1 102 ? -0.711 -1.114 4.569 1.00 97.81 102 LEU A CA 1
ATOM 857 C C . LEU A 1 102 ? -0.178 -1.125 6.003 1.00 97.81 102 LEU A C 1
ATOM 859 O O . LEU A 1 102 ? 0.615 -0.252 6.351 1.00 97.81 102 LEU A O 1
ATOM 863 N N . GLU A 1 103 ? -0.586 -2.080 6.837 1.00 98.44 103 GLU A N 1
ATOM 864 C CA . GLU A 1 103 ? -0.044 -2.211 8.190 1.00 98.44 103 GLU A CA 1
ATOM 865 C C . GLU A 1 103 ? 1.445 -2.563 8.173 1.00 98.44 103 GLU A C 1
ATOM 867 O O . GLU A 1 103 ? 2.236 -1.882 8.835 1.00 98.44 103 GLU A O 1
ATOM 872 N N . ASP A 1 104 ? 1.840 -3.539 7.353 1.00 98.06 104 ASP A N 1
ATOM 873 C CA . ASP A 1 104 ? 3.242 -3.923 7.188 1.00 98.06 104 ASP A CA 1
ATOM 874 C C . ASP A 1 104 ? 4.059 -2.755 6.606 1.00 98.06 104 ASP A C 1
ATOM 876 O O . ASP A 1 104 ? 5.172 -2.464 7.055 1.00 98.06 104 ASP A O 1
ATOM 880 N N . PHE A 1 105 ? 3.491 -2.028 5.636 1.00 97.25 105 PHE A N 1
ATOM 881 C CA . PHE A 1 105 ? 4.144 -0.871 5.028 1.00 97.25 105 PHE A CA 1
ATOM 882 C C . PHE A 1 105 ? 4.305 0.284 6.021 1.00 97.25 105 PHE A C 1
ATOM 884 O O . PHE A 1 105 ? 5.367 0.905 6.091 1.00 97.25 105 PHE A O 1
ATOM 891 N N . LYS A 1 106 ? 3.283 0.552 6.841 1.00 97.94 106 LYS A N 1
ATOM 892 C CA . LYS A 1 106 ? 3.341 1.537 7.929 1.00 97.94 106 LYS A CA 1
ATOM 893 C C . LYS A 1 106 ? 4.446 1.189 8.917 1.00 97.94 106 LYS A C 1
ATOM 895 O O . LYS A 1 106 ? 5.204 2.080 9.308 1.00 97.94 106 LYS A O 1
ATOM 900 N N . GLN A 1 107 ? 4.543 -0.079 9.320 1.00 98.25 107 GLN A N 1
ATOM 901 C CA . GLN A 1 107 ? 5.608 -0.541 10.206 1.00 98.25 107 GLN A CA 1
ATOM 902 C C . GLN A 1 107 ? 6.979 -0.297 9.572 1.00 98.25 107 GLN A C 1
ATOM 904 O O . GLN A 1 107 ? 7.829 0.344 10.189 1.00 98.25 107 GLN A O 1
ATOM 909 N N . PHE A 1 108 ? 7.162 -0.712 8.317 1.00 97.56 108 PHE A N 1
ATOM 910 C CA . PHE A 1 108 ? 8.402 -0.486 7.585 1.00 97.56 108 PHE A CA 1
ATOM 911 C C . PHE A 1 108 ? 8.795 0.996 7.543 1.00 97.56 108 PHE A C 1
ATOM 913 O O . PHE A 1 108 ? 9.935 1.327 7.862 1.00 97.56 108 PHE A O 1
ATOM 920 N N . VAL A 1 109 ? 7.866 1.893 7.192 1.00 96.25 109 VAL A N 1
ATOM 921 C CA . VAL A 1 109 ? 8.122 3.344 7.152 1.00 96.25 109 VAL A CA 1
ATOM 922 C C . VAL A 1 109 ? 8.483 3.877 8.538 1.00 96.25 109 VAL A C 1
ATOM 924 O O . VAL A 1 109 ? 9.437 4.639 8.660 1.00 96.25 109 VAL A O 1
ATOM 927 N N . THR A 1 110 ? 7.785 3.440 9.587 1.00 96.94 110 THR A N 1
ATOM 928 C CA . THR A 1 110 ? 8.047 3.870 10.972 1.00 96.94 110 THR A CA 1
ATOM 929 C C . THR A 1 110 ? 9.453 3.490 11.438 1.00 96.94 110 THR A C 1
ATOM 931 O O . THR A 1 110 ? 10.130 4.288 12.076 1.00 96.94 110 THR A O 1
ATOM 934 N N . GLU A 1 111 ? 9.916 2.285 11.105 1.00 96.81 111 GLU A N 1
ATOM 935 C CA . GLU A 1 111 ? 11.248 1.791 11.485 1.00 96.81 111 GLU A CA 1
ATOM 936 C C . GLU A 1 111 ? 12.391 2.450 10.692 1.00 96.81 111 GLU A C 1
ATOM 938 O O . GLU A 1 111 ? 13.566 2.257 11.011 1.00 96.81 111 GLU A O 1
ATOM 943 N N . ASN A 1 112 ? 12.065 3.194 9.633 1.00 93.69 112 ASN A N 1
ATOM 944 C CA . ASN A 1 112 ? 13.027 3.662 8.642 1.00 93.69 1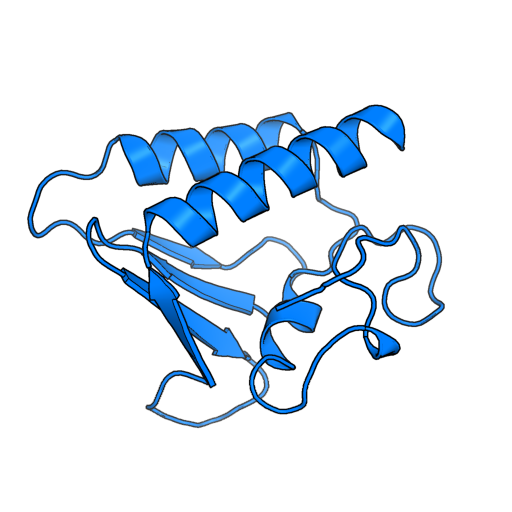12 ASN A CA 1
ATOM 945 C C . ASN A 1 112 ? 12.968 5.171 8.346 1.00 93.69 112 ASN A C 1
ATOM 947 O O . ASN A 1 112 ? 13.694 5.608 7.444 1.00 93.69 112 ASN A O 1
ATOM 951 N N . GLN A 1 113 ? 12.140 5.929 9.071 1.00 78.81 113 GLN A N 1
ATOM 952 C CA . GLN A 1 113 ? 12.079 7.397 9.050 1.00 78.81 113 GLN A CA 1
ATOM 953 C C . GLN A 1 113 ? 13.129 8.056 9.949 1.00 78.81 113 GLN A C 1
ATOM 955 O O . GLN A 1 113 ? 13.516 7.458 10.978 1.00 78.81 113 GLN A O 1
#

Secondary structure (DSSP, 8-state):
----EESSTTS-TT-BEE-GGGS-GGGGGGGGG-BTT--HHHHHHHHHHHHHPPTT--EEEE-TT--EEEEE-SSEEEEEETT---SS-SEEEEHHHHHHHHHHHHHHHHHH-

Sequence (113 aa):
MEYEFSKKPYGQDGLFGVKYDSLEASFMALFEINSHLWTAEKIQLLIDKSLSLKNDEEYEYKGDGSNLFMIIDKNEVFFYSSYSDKEEEDFIWPFDKFIQFLEDFKQFVTENQ

Foldseek 3Di:
DDWDWDCQLPPDHQKTATNQVRDDPLCNLRRQLIDSPDALVVLVVVLVVLVPADAPDWDWDDHDRGQWIWIGDQFKIFIDGVVDPDPHGSDMDGNVVVSVVSVVSSVVRVVPD

Radius of gyration: 13.28 Å; chains: 1; bounding box: 39×25×32 Å

Organism: NCBI:txid331648

pLDDT: mean 92.33, std 6.96, range [62.78, 98.44]